Protein AF-A0A2X1KH87-F1 (afdb_monomer_lite)

Structure (mmCIF, N/CA/C/O backbone):
data_AF-A0A2X1KH87-F1
#
_entry.id   AF-A0A2X1KH87-F1
#
loop_
_atom_site.group_PDB
_atom_site.id
_atom_site.type_symbol
_atom_site.label_atom_id
_atom_site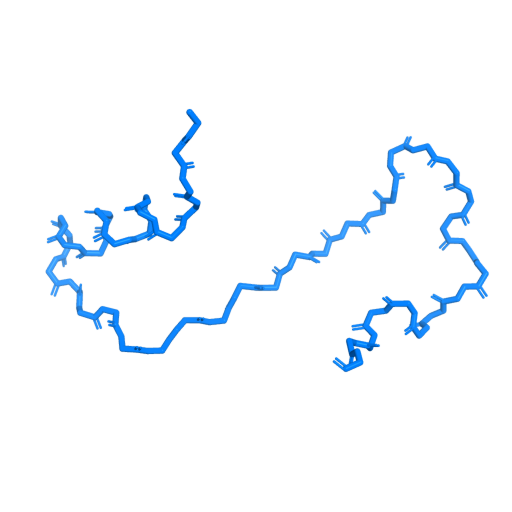.label_alt_id
_atom_site.label_comp_id
_atom_site.label_asym_id
_atom_site.label_entity_id
_atom_site.label_seq_id
_atom_site.pdbx_PDB_ins_code
_atom_site.Cartn_x
_atom_site.Cartn_y
_atom_site.Cartn_z
_atom_site.occupancy
_atom_site.B_iso_or_equiv
_atom_site.auth_seq_id
_atom_site.auth_comp_id
_atom_site.auth_asym_id
_atom_site.auth_atom_id
_atom_site.pdbx_PDB_model_num
ATOM 1 N N . MET A 1 1 ? -11.328 13.320 -8.061 1.00 52.31 1 MET A N 1
ATOM 2 C CA . MET A 1 1 ? -10.389 12.195 -7.868 1.00 52.31 1 MET A CA 1
ATOM 3 C C . MET A 1 1 ? -10.479 11.794 -6.405 1.00 52.31 1 MET A C 1
ATOM 5 O O . MET A 1 1 ? -10.334 12.674 -5.568 1.00 52.31 1 MET A O 1
ATOM 9 N N . ILE A 1 2 ? -10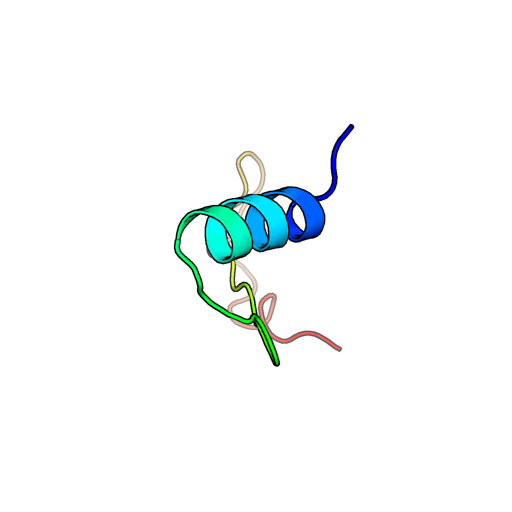.850 10.549 -6.096 1.00 66.44 2 ILE A N 1
ATOM 10 C CA . ILE A 1 2 ? -11.045 10.105 -4.706 1.00 66.44 2 ILE A CA 1
ATOM 11 C C . ILE A 1 2 ? -9.782 9.348 -4.270 1.00 66.44 2 ILE A C 1
ATOM 13 O O . ILE A 1 2 ? -9.380 8.434 -4.990 1.00 66.44 2 ILE A O 1
ATOM 17 N N . PRO A 1 3 ? -9.154 9.718 -3.142 1.00 81.56 3 PRO A N 1
ATOM 18 C CA . PRO A 1 3 ? -7.978 9.025 -2.620 1.00 81.56 3 PRO A CA 1
ATOM 19 C C . PRO A 1 3 ? -8.295 7.563 -2.262 1.00 81.56 3 PRO A C 1
ATOM 21 O O . PRO A 1 3 ? -9.402 7.248 -1.809 1.00 81.56 3 PRO A O 1
ATOM 24 N N . ILE A 1 4 ? -7.330 6.661 -2.462 1.00 84.69 4 ILE A N 1
ATOM 25 C CA . ILE A 1 4 ? -7.482 5.213 -2.222 1.00 84.69 4 ILE A CA 1
ATOM 26 C C . ILE A 1 4 ? -7.864 4.943 -0.759 1.00 84.69 4 ILE A C 1
ATOM 28 O O . ILE A 1 4 ? -8.705 4.089 -0.473 1.00 84.69 4 ILE A O 1
ATOM 32 N N . GLU A 1 5 ? -7.345 5.750 0.160 1.00 84.38 5 GLU A N 1
ATOM 33 C CA . GLU A 1 5 ? -7.607 5.693 1.595 1.00 84.38 5 GLU A CA 1
ATOM 34 C C . GLU A 1 5 ? -9.087 5.939 1.920 1.00 84.38 5 GLU A C 1
ATOM 36 O O . GLU A 1 5 ? -9.641 5.328 2.836 1.00 84.38 5 GLU A O 1
ATOM 41 N N . ALA A 1 6 ? -9.761 6.820 1.171 1.00 86.06 6 ALA A N 1
ATOM 42 C CA . ALA A 1 6 ? -11.184 7.083 1.373 1.00 86.06 6 ALA A CA 1
ATOM 43 C C . ALA A 1 6 ? -12.025 5.867 0.970 1.00 86.06 6 ALA A C 1
ATOM 45 O O . ALA A 1 6 ? -12.950 5.488 1.692 1.00 86.06 6 ALA A O 1
ATOM 46 N N . ARG A 1 7 ? -11.657 5.195 -0.128 1.00 87.56 7 ARG A N 1
ATOM 47 C CA . ARG A 1 7 ? -12.324 3.960 -0.551 1.00 87.56 7 ARG A CA 1
ATOM 48 C C . ARG A 1 7 ? -12.079 2.812 0.427 1.00 87.56 7 ARG A C 1
ATOM 50 O O . ARG A 1 7 ? -13.010 2.071 0.735 1.00 87.56 7 ARG A O 1
ATOM 57 N N . GLN A 1 8 ? -10.860 2.685 0.947 1.00 86.31 8 GLN A N 1
ATOM 58 C CA . GLN A 1 8 ? -10.517 1.677 1.953 1.00 86.31 8 GLN A CA 1
ATOM 59 C C . GLN A 1 8 ? -11.342 1.852 3.236 1.00 86.31 8 GLN A C 1
ATOM 61 O O . GLN A 1 8 ? -11.903 0.877 3.737 1.00 86.31 8 GLN A O 1
ATOM 66 N N . ARG A 1 9 ? -11.501 3.091 3.728 1.00 87.06 9 ARG A N 1
ATOM 67 C CA . ARG A 1 9 ? -12.360 3.383 4.892 1.00 87.06 9 ARG A CA 1
ATOM 68 C C . ARG A 1 9 ? -13.826 3.068 4.634 1.00 87.06 9 ARG A C 1
ATOM 70 O O . ARG A 1 9 ? -14.482 2.509 5.505 1.00 87.06 9 ARG A O 1
ATOM 77 N N . GLU A 1 10 ? -14.334 3.412 3.454 1.00 89.81 10 GLU A N 1
ATOM 78 C CA . GLU A 1 10 ? -15.731 3.169 3.092 1.00 89.81 10 GLU A CA 1
ATOM 79 C C . GLU A 1 10 ? -16.058 1.667 3.071 1.00 89.81 10 GLU A C 1
ATOM 81 O O . GLU A 1 10 ? -17.082 1.244 3.608 1.00 89.81 10 GLU A O 1
ATOM 86 N N . ILE A 1 11 ? -15.173 0.847 2.493 1.00 87.75 11 ILE A N 1
ATOM 87 C CA . ILE A 1 11 ? -15.326 -0.614 2.465 1.00 87.75 11 ILE A CA 1
ATOM 88 C C . ILE A 1 11 ? -15.229 -1.182 3.884 1.00 87.75 11 ILE A C 1
ATOM 90 O O . ILE A 1 11 ? -16.089 -1.963 4.287 1.00 87.75 11 ILE A O 1
ATOM 94 N N . ALA A 1 12 ? -14.238 -0.761 4.672 1.00 88.19 12 ALA A N 1
ATOM 95 C CA . ALA A 1 12 ? -14.092 -1.235 6.044 1.00 88.19 12 ALA A CA 1
ATOM 96 C C . ALA A 1 12 ? -15.325 -0.901 6.898 1.00 88.19 12 ALA A C 1
ATOM 98 O O . ALA A 1 12 ? -15.854 -1.781 7.572 1.00 88.19 12 ALA A O 1
ATOM 99 N N . ALA A 1 13 ? -15.857 0.320 6.786 1.00 89.69 13 ALA A N 1
ATOM 100 C CA . ALA A 1 13 ? -17.069 0.734 7.487 1.00 89.69 13 ALA A CA 1
ATOM 101 C C . ALA A 1 13 ? -18.296 -0.102 7.081 1.00 89.69 13 ALA A C 1
ATOM 103 O O . ALA A 1 13 ? -19.053 -0.529 7.951 1.00 89.69 13 ALA A O 1
ATOM 104 N N . LYS A 1 14 ? -18.466 -0.400 5.784 1.00 91.50 14 LYS A N 1
ATOM 105 C CA . LYS A 1 14 ? -19.561 -1.259 5.288 1.00 91.50 14 LYS A CA 1
ATOM 106 C C . LYS A 1 14 ? -19.506 -2.682 5.841 1.00 91.50 14 LYS A C 1
ATOM 108 O O . LYS A 1 14 ? -20.552 -3.295 6.022 1.00 91.50 14 LYS A O 1
ATOM 113 N N . HIS A 1 15 ? -18.312 -3.193 6.124 1.00 90.25 15 HIS A N 1
ATOM 114 C CA . HIS A 1 15 ? -18.110 -4.535 6.673 1.00 90.25 15 HIS A CA 1
ATOM 115 C C . HIS A 1 15 ? -17.888 -4.550 8.196 1.00 90.25 15 HIS A C 1
ATOM 117 O O . HIS A 1 15 ? -17.555 -5.594 8.750 1.00 90.25 15 HIS A O 1
ATOM 123 N N . GLY A 1 16 ? -18.079 -3.418 8.888 1.00 87.19 16 GLY A N 1
ATOM 124 C CA . GLY A 1 16 ? -17.927 -3.328 10.346 1.00 87.19 16 GLY A CA 1
ATOM 125 C C . GLY A 1 16 ? -16.479 -3.435 10.844 1.00 87.19 16 GLY A C 1
ATOM 126 O O . GLY A 1 16 ? -16.243 -3.745 12.008 1.00 87.19 16 GLY A O 1
ATOM 127 N N . ILE A 1 17 ? -15.500 -3.184 9.977 1.00 84.69 17 ILE A N 1
ATOM 128 C CA . ILE A 1 17 ? -14.069 -3.267 10.269 1.00 84.69 17 ILE A CA 1
ATOM 129 C C . ILE A 1 17 ? -13.537 -1.868 10.594 1.00 84.69 17 ILE A C 1
ATOM 131 O O . ILE A 1 17 ? -13.753 -0.911 9.849 1.00 84.69 17 ILE A O 1
ATOM 135 N N . ARG A 1 18 ? -12.787 -1.737 11.696 1.00 79.88 18 ARG A N 1
ATOM 136 C CA . ARG A 1 18 ? -12.119 -0.483 12.072 1.00 79.88 18 ARG A CA 1
ATOM 137 C C . ARG A 1 18 ? -10.656 -0.504 11.630 1.00 79.88 18 ARG A C 1
ATOM 139 O O . ARG A 1 18 ? -9.832 -1.166 12.252 1.00 79.88 18 ARG A O 1
ATOM 146 N N . LEU A 1 19 ? -10.339 0.248 10.578 1.00 76.12 19 LEU A N 1
ATOM 147 C CA . LEU A 1 19 ? -8.964 0.486 10.123 1.00 76.12 19 LEU A CA 1
ATOM 148 C C . LEU A 1 19 ? -8.191 1.297 11.172 1.00 76.12 19 LEU A C 1
ATOM 150 O O . LEU A 1 19 ? -8.541 2.444 11.442 1.00 76.12 19 LEU A O 1
ATOM 154 N N . THR A 1 20 ? -7.155 0.702 11.762 1.00 79.00 20 THR A N 1
ATOM 155 C CA . THR A 1 20 ? -6.237 1.369 12.701 1.00 79.00 20 THR A CA 1
ATOM 156 C C . THR A 1 20 ? -4.942 1.749 11.991 1.00 79.00 20 THR A C 1
ATOM 158 O O . THR A 1 20 ? -4.694 2.931 11.780 1.00 79.00 20 THR A O 1
ATOM 161 N N . ASN A 1 21 ? -4.197 0.753 11.509 1.00 69.62 21 ASN A N 1
ATOM 162 C CA . ASN A 1 21 ? -3.005 0.925 10.685 1.00 69.62 21 ASN A CA 1
ATOM 163 C C . ASN A 1 21 ? -3.191 0.118 9.397 1.00 69.62 21 ASN A C 1
ATOM 165 O O . ASN A 1 21 ? -3.490 -1.073 9.455 1.00 69.62 21 ASN A O 1
ATOM 169 N N . HIS A 1 22 ? -3.034 0.757 8.240 1.00 71.56 22 HIS A N 1
ATOM 170 C CA . HIS A 1 22 ? -3.005 0.074 6.948 1.00 71.56 22 HIS A CA 1
ATOM 171 C C . HIS A 1 22 ? -1.753 0.495 6.193 1.00 71.56 22 HIS A C 1
ATOM 173 O O . HIS A 1 22 ? -1.500 1.686 6.033 1.00 71.56 22 HIS A O 1
ATOM 179 N N . SER A 1 23 ? -0.994 -0.495 5.736 1.00 76.12 23 SER A N 1
ATOM 180 C CA . SER A 1 23 ? 0.133 -0.307 4.827 1.00 76.12 23 SER A CA 1
ATOM 181 C C . SER A 1 23 ? -0.271 -0.895 3.482 1.00 76.12 23 SER A C 1
ATOM 183 O O . SER A 1 23 ? -0.641 -2.068 3.409 1.00 76.12 23 SER A O 1
ATOM 185 N N . LEU A 1 24 ? -0.260 -0.078 2.431 1.00 78.25 24 LEU A N 1
ATOM 186 C CA . LEU A 1 24 ? -0.517 -0.528 1.067 1.00 78.25 24 LEU A CA 1
ATOM 187 C C . LEU A 1 24 ? 0.822 -0.664 0.347 1.00 78.25 24 LEU A C 1
ATOM 189 O O . LEU A 1 24 ? 1.522 0.327 0.164 1.00 78.25 24 LEU A O 1
ATOM 193 N N . TYR A 1 25 ? 1.145 -1.880 -0.082 1.00 75.94 25 TYR A N 1
ATOM 194 C CA . TYR A 1 25 ? 2.296 -2.146 -0.938 1.00 75.94 25 TYR A CA 1
ATOM 195 C C . TYR A 1 25 ? 1.796 -2.416 -2.351 1.00 75.94 25 TYR A C 1
ATOM 197 O O . TYR A 1 25 ? 0.92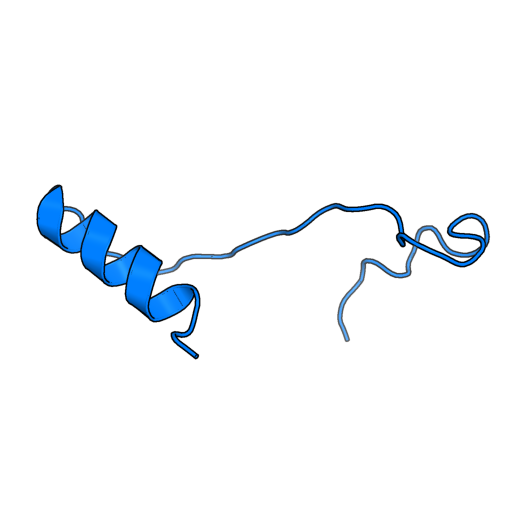1 -3.258 -2.558 1.00 75.94 25 TYR A O 1
ATOM 205 N N . LEU A 1 26 ? 2.330 -1.673 -3.315 1.00 74.56 26 LEU A N 1
ATOM 206 C CA . LEU A 1 26 ? 2.047 -1.860 -4.729 1.00 74.56 26 LEU A CA 1
ATOM 207 C C . LEU A 1 26 ? 3.315 -2.383 -5.389 1.00 74.56 26 LEU A C 1
ATOM 209 O O . LEU A 1 26 ? 4.356 -1.735 -5.332 1.00 74.56 26 LEU A O 1
ATOM 213 N N . TYR A 1 27 ? 3.204 -3.548 -6.016 1.00 73.31 27 TYR A N 1
ATOM 214 C CA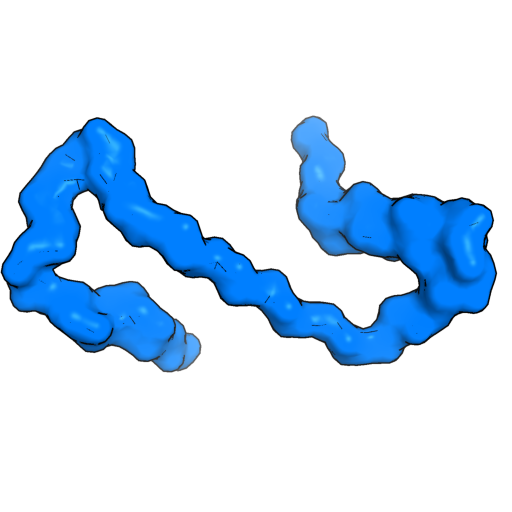 . TYR A 1 27 ? 4.265 -4.123 -6.827 1.00 73.31 27 TYR A CA 1
ATOM 215 C C . TYR A 1 27 ? 3.830 -4.063 -8.280 1.00 73.31 27 TYR A C 1
ATOM 217 O O . TYR A 1 27 ? 2.723 -4.477 -8.629 1.00 73.31 27 TYR A O 1
ATOM 225 N N . GLY A 1 28 ? 4.695 -3.529 -9.125 1.00 69.62 28 GLY A N 1
ATOM 226 C CA . GLY A 1 28 ? 4.445 -3.424 -10.546 1.00 69.62 28 GLY A CA 1
ATOM 227 C C . GLY A 1 28 ? 5.751 -3.226 -11.285 1.00 69.62 28 GLY A C 1
ATOM 228 O O . GLY A 1 28 ? 6.715 -2.697 -10.737 1.00 69.62 28 GLY A O 1
ATOM 229 N N . HIS A 1 29 ? 5.758 -3.660 -12.534 1.00 67.19 29 HIS A N 1
ATOM 230 C CA . HIS A 1 29 ? 6.783 -3.273 -13.487 1.00 67.19 29 HIS A CA 1
ATOM 231 C C . HIS A 1 29 ? 6.290 -2.015 -14.210 1.00 67.19 29 HIS A C 1
ATOM 233 O O . HIS A 1 29 ? 5.087 -1.871 -14.447 1.00 67.19 29 HIS A O 1
ATOM 239 N N . CYS A 1 30 ? 7.188 -1.079 -14.512 1.00 61.88 30 CYS A N 1
ATOM 240 C CA . CYS A 1 30 ? 6.846 0.128 -15.257 1.00 61.88 30 CYS A CA 1
ATOM 241 C C . CYS A 1 30 ? 6.216 -0.249 -16.600 1.00 61.88 30 CYS A C 1
ATOM 243 O O . CYS A 1 30 ? 6.655 -1.177 -17.278 1.00 61.88 30 CYS A O 1
ATOM 245 N N . ALA A 1 31 ? 5.170 0.488 -16.974 1.00 63.09 31 ALA A N 1
ATOM 246 C CA . ALA A 1 31 ? 4.465 0.273 -18.233 1.00 63.09 31 ALA A CA 1
ATOM 247 C C . ALA A 1 31 ? 5.313 0.670 -19.459 1.00 63.09 31 ALA A C 1
ATOM 249 O O . ALA A 1 31 ? 5.098 0.135 -20.541 1.00 63.09 31 ALA A O 1
ATOM 250 N N . GLU A 1 32 ? 6.293 1.563 -19.281 1.00 55.69 32 GLU A N 1
ATOM 251 C CA . GLU A 1 32 ? 7.290 1.955 -20.281 1.00 55.69 32 GLU A CA 1
ATOM 252 C C . GLU A 1 32 ? 8.620 2.289 -19.577 1.00 55.69 32 GLU A C 1
ATOM 254 O O . GLU A 1 32 ? 8.618 2.965 -18.546 1.00 55.69 32 GLU A O 1
ATOM 259 N N . GLY A 1 33 ? 9.743 1.815 -20.130 1.00 55.66 33 GLY A N 1
ATOM 260 C CA . GLY A 1 33 ? 11.098 1.988 -19.582 1.00 55.66 33 GLY A CA 1
ATOM 261 C C . GLY A 1 33 ? 11.658 0.741 -18.878 1.00 55.66 33 GLY A C 1
ATOM 262 O O . GLY A 1 33 ? 10.926 -0.004 -18.231 1.00 55.66 33 GLY A O 1
ATOM 263 N N . ASP A 1 34 ? 12.962 0.502 -19.042 1.00 53.88 34 ASP A N 1
ATOM 264 C CA . ASP A 1 34 ? 13.679 -0.715 -18.633 1.00 53.88 34 ASP A CA 1
ATOM 265 C C . ASP A 1 34 ? 13.741 -0.848 -17.096 1.00 53.88 34 ASP A C 1
ATOM 267 O O . ASP A 1 34 ? 14.583 -0.258 -16.425 1.00 53.88 34 ASP A O 1
ATOM 271 N N . CYS A 1 35 ? 12.831 -1.624 -16.500 1.00 55.22 35 CYS A N 1
ATOM 272 C CA . CYS A 1 35 ? 12.807 -1.908 -15.054 1.00 55.22 35 CYS A CA 1
ATOM 273 C C . CYS A 1 35 ? 13.913 -2.874 -14.599 1.00 55.22 35 CYS A C 1
ATOM 275 O O . CYS A 1 35 ? 13.694 -3.649 -13.668 1.00 55.22 35 CYS A O 1
ATOM 277 N N . ARG A 1 36 ? 15.048 -2.927 -15.301 1.00 55.34 36 ARG A N 1
ATOM 278 C CA . ARG A 1 36 ? 16.069 -3.965 -15.112 1.00 55.34 36 ARG A CA 1
ATOM 279 C C . ARG A 1 36 ? 17.345 -3.500 -14.427 1.00 55.34 36 ARG A C 1
ATOM 281 O O . ARG A 1 36 ? 18.208 -4.342 -14.211 1.00 55.34 36 ARG A O 1
ATOM 288 N N . GLU A 1 37 ? 17.479 -2.229 -14.061 1.00 55.66 37 GLU A N 1
ATOM 289 C CA . GLU A 1 37 ? 18.761 -1.745 -13.527 1.00 55.66 37 GLU A CA 1
ATOM 290 C C . GLU A 1 37 ? 18.827 -1.551 -12.012 1.00 55.66 37 GLU A C 1
ATOM 292 O O . GLU A 1 37 ? 19.934 -1.419 -11.502 1.00 55.66 37 GLU A O 1
ATOM 297 N N . ASP A 1 38 ? 17.721 -1.608 -11.259 1.00 54.84 38 ASP A N 1
ATOM 298 C CA . ASP A 1 38 ? 17.824 -1.361 -9.815 1.00 54.84 38 ASP A CA 1
ATOM 299 C C . ASP A 1 38 ? 16.820 -2.159 -8.965 1.00 54.84 38 ASP A C 1
ATOM 301 O O . ASP A 1 38 ? 15.663 -1.772 -8.790 1.00 54.84 38 ASP A O 1
ATOM 305 N N . GLU A 1 39 ? 17.279 -3.284 -8.399 1.00 57.69 39 GLU A N 1
ATOM 306 C CA . GLU A 1 39 ? 16.523 -4.090 -7.421 1.00 57.69 39 GLU A CA 1
ATOM 307 C C . GLU A 1 39 ? 16.226 -3.326 -6.115 1.00 57.69 39 GLU A C 1
ATOM 309 O O . GLU A 1 39 ? 15.371 -3.7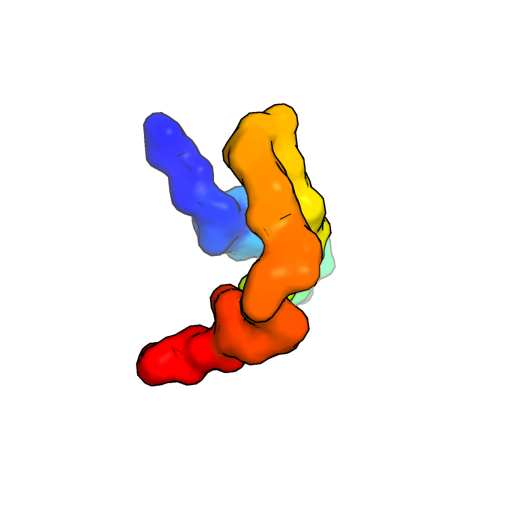52 -5.338 1.00 57.69 39 GLU A O 1
ATOM 314 N N . HIS A 1 40 ? 16.876 -2.178 -5.882 1.00 58.09 40 HIS A N 1
ATOM 315 C CA . HIS A 1 40 ? 16.698 -1.362 -4.677 1.00 58.09 40 HIS A CA 1
ATOM 316 C C . HIS A 1 40 ? 15.766 -0.158 -4.887 1.00 58.09 40 HIS A C 1
ATOM 318 O O . HIS A 1 40 ? 15.504 0.582 -3.940 1.00 58.09 40 HIS A O 1
ATOM 324 N N . ALA A 1 41 ? 15.171 0.017 -6.075 1.00 56.62 41 ALA A N 1
ATOM 325 C CA . ALA A 1 41 ? 14.189 1.083 -6.327 1.00 56.62 41 ALA A CA 1
ATOM 326 C C . ALA A 1 41 ? 12.908 0.968 -5.464 1.00 56.62 41 ALA A C 1
ATOM 328 O O . ALA A 1 41 ? 12.088 1.888 -5.434 1.00 56.62 41 ALA A O 1
ATOM 329 N N . HIS A 1 42 ? 12.731 -0.154 -4.758 1.00 56.97 42 HIS A N 1
ATOM 330 C CA . HIS A 1 42 ? 11.634 -0.406 -3.823 1.00 56.97 42 HIS A CA 1
ATOM 331 C C . HIS A 1 42 ? 11.926 0.024 -2.374 1.00 56.97 42 HIS A C 1
ATOM 333 O O . HIS A 1 42 ? 11.012 -0.005 -1.546 1.00 56.97 42 HIS A O 1
ATOM 339 N N . GLU A 1 43 ? 13.156 0.428 -2.047 1.00 55.47 43 GLU A N 1
ATOM 340 C CA . GLU A 1 43 ? 13.512 0.897 -0.706 1.00 55.47 43 GLU A CA 1
ATOM 341 C C . GLU A 1 43 ? 13.270 2.408 -0.591 1.00 55.47 43 GLU A C 1
ATOM 343 O O . GLU A 1 43 ? 14.063 3.250 -1.011 1.00 55.47 43 GLU A O 1
ATOM 348 N N . GLY A 1 44 ? 12.092 2.748 -0.062 1.00 57.09 44 GLY A N 1
ATOM 349 C CA . GLY A 1 44 ? 11.695 4.121 0.231 1.00 57.09 44 GLY A CA 1
ATOM 350 C C . GLY A 1 44 ? 12.665 4.816 1.193 1.00 57.09 44 GLY A C 1
ATOM 351 O O . GLY A 1 44 ? 13.099 4.230 2.182 1.00 57.09 44 GLY A O 1
ATOM 352 N N . LYS A 1 45 ? 12.977 6.074 0.874 1.00 40.12 45 LYS A N 1
ATOM 353 C CA . LYS A 1 45 ? 13.791 7.000 1.671 1.00 40.12 45 LYS A CA 1
ATOM 354 C C . LYS A 1 45 ? 13.066 7.492 2.925 1.00 40.12 45 LYS A C 1
ATOM 356 O O . LYS A 1 45 ? 11.833 7.695 2.839 1.00 40.12 45 LYS A O 1
#

Organism: Escherichia coli (NCBI:txid562)

pLDDT: mean 71.33, std 13.9, rang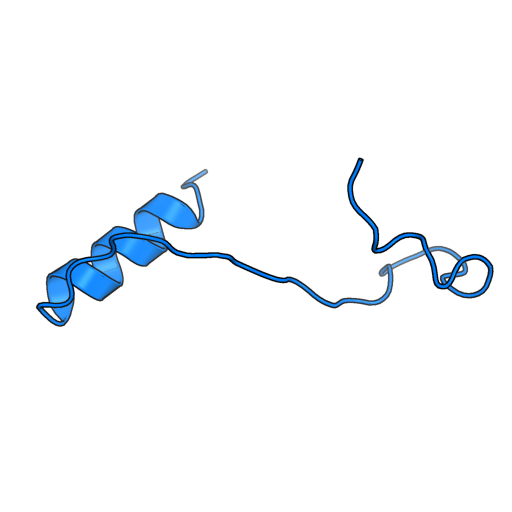e [40.12, 91.5]

Radius of gyration: 15.58 Å; chains: 1; bounding box: 38×17×33 Å

Foldseek 3Di:
DDDPVVVVVVVCVVVVHDCDDDDDDDDDDDPDDDPPDDPCPRPDD

Sequence (45 aa):
MIPIEARQREIAAKHGIRLTNHSLYLYGHCAEGDCREDEHAHEGK

Secondary structure (DSSP, 8-state):
---HHHHHHHHHHHTT---S----------SSS-TTS-TTTTS--

InterPro domains:
  IPR043135 Ferric-uptake regulator, C-terminal domain [G3DSA:3.30.1490.190] (2-42)